Protein AF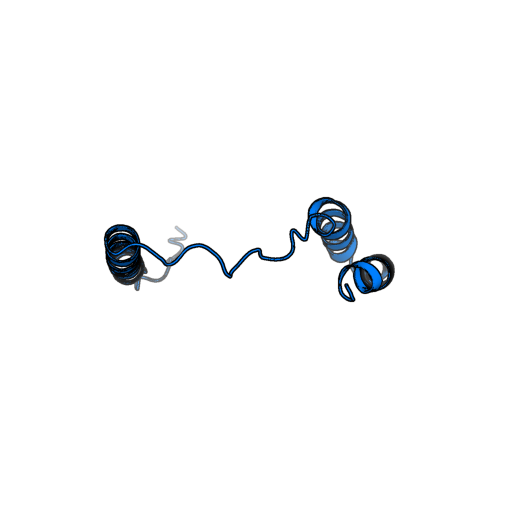-A0A2N2LRP9-F1 (afdb_monomer_lite)

Secondary structure (DSSP, 8-state):
--HHHHHHHHHHHHHHHTTT-THHHHHHHHHHHHTT------TTS----HHHHHHHHHHHHHHHHHS--S-------

Structure (mmCIF, N/CA/C/O backbone):
data_AF-A0A2N2LRP9-F1
#
_entry.id   AF-A0A2N2LRP9-F1
#
loop_
_atom_site.group_PDB
_atom_site.id
_atom_site.type_symbol
_atom_site.label_atom_id
_atom_site.label_alt_id
_atom_site.label_comp_id
_atom_site.label_asym_id
_atom_site.label_entity_id
_atom_site.label_seq_id
_atom_site.pdbx_PDB_ins_code
_atom_site.Cartn_x
_atom_site.Cartn_y
_atom_site.Cartn_z
_atom_site.occupancy
_atom_site.B_iso_or_equiv
_atom_site.auth_seq_id
_atom_site.auth_comp_id
_atom_site.auth_asym_id
_atom_site.auth_atom_id
_atom_site.pdbx_PDB_model_num
ATOM 1 N N . LYS A 1 1 ? -21.485 -7.942 -1.993 1.00 52.94 1 LYS A N 1
ATOM 2 C CA . LYS A 1 1 ? -21.790 -9.117 -2.867 1.00 52.94 1 LYS A CA 1
ATOM 3 C C . LYS A 1 1 ? -21.125 -9.092 -4.261 1.00 52.94 1 LYS A C 1
ATOM 5 O O . LYS A 1 1 ? -20.641 -10.137 -4.664 1.00 52.94 1 LYS A O 1
ATOM 10 N N . LYS A 1 2 ? -21.051 -7.961 -4.992 1.00 56.56 2 LYS A N 1
ATOM 11 C CA . LYS A 1 2 ? -20.507 -7.916 -6.378 1.00 56.56 2 LYS A CA 1
ATOM 12 C C . LYS A 1 2 ? -18.974 -8.041 -6.508 1.00 56.56 2 LYS A C 1
ATOM 14 O O . LYS A 1 2 ? -18.499 -8.573 -7.500 1.00 56.56 2 LYS A O 1
ATOM 19 N N . ALA A 1 3 ? -18.199 -7.600 -5.513 1.00 58.84 3 ALA A N 1
ATOM 20 C CA . ALA A 1 3 ? -16.729 -7.599 -5.588 1.00 58.84 3 ALA A CA 1
ATOM 21 C C . ALA A 1 3 ? -16.119 -9.012 -5.694 1.00 58.84 3 ALA A C 1
ATOM 23 O O . ALA A 1 3 ? -15.219 -9.240 -6.498 1.00 58.84 3 ALA A O 1
ATOM 24 N N . ALA A 1 4 ? -16.674 -9.984 -4.964 1.00 64.50 4 ALA A N 1
ATOM 25 C CA . ALA A 1 4 ? -16.215 -11.374 -5.003 1.00 64.50 4 ALA A CA 1
ATOM 26 C C . ALA A 1 4 ? -16.402 -12.040 -6.382 1.00 64.50 4 ALA A C 1
ATOM 28 O O . ALA A 1 4 ? -15.655 -12.948 -6.728 1.00 64.50 4 ALA A O 1
ATOM 29 N N . GLN A 1 5 ? -17.366 -11.573 -7.187 1.00 69.38 5 GLN A N 1
ATOM 30 C CA . GLN A 1 5 ? -17.602 -12.074 -8.547 1.00 69.38 5 GLN A CA 1
ATOM 31 C C . GLN A 1 5 ? -16.681 -11.436 -9.594 1.00 69.38 5 GLN A C 1
ATOM 33 O O . GLN A 1 5 ? -16.438 -12.045 -10.631 1.00 69.38 5 GLN A O 1
ATOM 38 N N . LEU A 1 6 ? -16.150 -10.237 -9.334 1.00 78.38 6 LEU A N 1
ATOM 39 C CA . LEU A 1 6 ? -15.243 -9.538 -10.253 1.00 78.38 6 LEU A CA 1
ATOM 40 C C . LEU A 1 6 ? -13.788 -9.993 -10.098 1.00 78.38 6 LEU A C 1
ATOM 42 O O . LEU A 1 6 ? -13.027 -9.946 -11.061 1.00 78.38 6 LEU A O 1
ATOM 46 N N . LEU A 1 7 ? -13.415 -10.482 -8.911 1.00 81.19 7 LEU A N 1
ATOM 47 C CA . LEU A 1 7 ? -12.082 -11.008 -8.617 1.00 81.19 7 LEU A CA 1
ATOM 48 C C . LEU A 1 7 ? -11.567 -12.031 -9.659 1.00 81.19 7 LEU A C 1
ATOM 50 O O . LEU A 1 7 ? -10.463 -11.826 -10.162 1.00 81.19 7 LEU A O 1
ATOM 54 N N . PRO A 1 8 ? -12.313 -13.093 -10.045 1.00 84.12 8 PRO A N 1
ATOM 55 C CA . PRO A 1 8 ? -11.823 -14.051 -11.040 1.00 84.12 8 PRO A CA 1
ATOM 56 C C . PRO A 1 8 ? -11.596 -13.419 -12.420 1.00 84.12 8 PRO A C 1
ATOM 58 O O . PRO A 1 8 ? -10.635 -13.773 -13.097 1.00 84.12 8 PRO A O 1
ATOM 61 N N . PHE A 1 9 ? -12.428 -12.453 -12.820 1.00 88.69 9 PHE A N 1
ATOM 62 C CA . PHE A 1 9 ? -12.263 -11.739 -14.088 1.00 88.69 9 PHE A CA 1
ATOM 63 C C . PHE A 1 9 ? -11.010 -10.851 -14.077 1.00 88.69 9 PHE A C 1
ATOM 65 O O . PHE A 1 9 ? -10.240 -10.847 -15.035 1.00 88.69 9 PHE A O 1
ATOM 72 N N . ILE A 1 10 ? -10.760 -10.162 -12.960 1.00 86.19 10 ILE A N 1
ATOM 73 C CA . ILE A 1 10 ? -9.563 -9.333 -12.758 1.00 86.19 10 ILE A CA 1
ATOM 74 C C . ILE A 1 10 ? -8.292 -10.193 -12.787 1.00 86.19 10 ILE A C 1
ATOM 76 O O . ILE A 1 10 ? -7.322 -9.831 -13.446 1.00 86.19 10 ILE A O 1
ATOM 80 N N . ILE A 1 11 ? -8.299 -11.353 -12.123 1.00 87.94 11 ILE A N 1
ATOM 81 C CA . ILE A 1 11 ? -7.153 -12.275 -12.112 1.00 87.94 11 ILE A CA 1
ATOM 82 C C . ILE A 1 11 ? -6.889 -12.836 -13.517 1.00 87.94 11 ILE A C 1
ATOM 84 O O . ILE A 1 11 ? -5.735 -12.889 -13.936 1.00 87.94 11 ILE A O 1
ATOM 88 N N . ALA A 1 12 ? -7.935 -13.201 -14.266 1.00 90.50 12 ALA A N 1
ATOM 89 C CA . ALA A 1 12 ? -7.793 -13.676 -15.643 1.00 90.50 12 ALA A CA 1
ATOM 90 C C . ALA A 1 12 ? -7.211 -12.596 -16.574 1.00 90.50 12 ALA A C 1
ATOM 92 O O . ALA A 1 12 ? -6.313 -12.883 -17.366 1.00 90.50 12 ALA A O 1
ATOM 93 N N . ALA A 1 13 ? -7.663 -11.345 -16.439 1.00 92.25 13 ALA A N 1
ATOM 94 C CA . ALA A 1 13 ? -7.123 -10.219 -17.197 1.00 92.25 13 ALA A CA 1
ATOM 95 C C . ALA A 1 13 ? -5.648 -9.940 -16.851 1.00 92.25 13 ALA A C 1
ATOM 97 O O . ALA A 1 13 ? -4.830 -9.756 -17.751 1.00 92.25 13 ALA A O 1
ATOM 98 N N . LEU A 1 14 ? -5.285 -9.968 -15.563 1.00 89.56 14 LEU A N 1
ATOM 99 C CA . LEU A 1 14 ? -3.901 -9.779 -15.110 1.00 89.56 14 LEU A CA 1
ATOM 100 C C . LEU A 1 14 ? -2.973 -10.902 -15.581 1.00 89.56 14 LEU A C 1
ATOM 102 O O . LEU A 1 14 ? -1.860 -10.628 -16.021 1.00 89.56 14 LEU A O 1
ATOM 106 N N . ALA A 1 15 ? -3.431 -12.154 -15.545 1.00 89.56 15 ALA A N 1
ATOM 107 C CA . ALA A 1 15 ? -2.665 -13.280 -16.074 1.00 89.56 15 ALA A CA 1
ATOM 108 C C . ALA A 1 15 ? -2.428 -13.139 -17.589 1.00 89.56 15 ALA A C 1
ATOM 110 O O . ALA A 1 15 ? -1.321 -13.385 -18.062 1.00 89.56 15 ALA A O 1
ATOM 111 N N . GLY A 1 16 ? -3.429 -12.661 -18.338 1.00 91.69 16 GLY A N 1
ATOM 112 C CA . GLY A 1 16 ? -3.286 -12.325 -19.758 1.00 91.69 16 GLY A CA 1
ATOM 113 C C . GLY A 1 16 ? -2.271 -11.202 -20.012 1.00 91.69 16 GLY A C 1
ATOM 114 O O . GLY A 1 16 ? -1.436 -11.299 -20.910 1.00 91.69 16 GLY A O 1
ATOM 115 N N . LEU A 1 17 ? -2.275 -10.160 -19.179 1.00 90.88 17 LEU A N 1
ATOM 116 C CA . LEU A 1 17 ? -1.270 -9.093 -19.240 1.00 90.88 17 LEU A CA 1
ATOM 117 C C . LEU A 1 17 ? 0.139 -9.584 -18.866 1.00 90.88 17 LEU A C 1
ATOM 119 O O . LEU A 1 17 ? 1.125 -9.005 -19.319 1.00 90.88 17 LEU A O 1
ATOM 123 N N . GLY A 1 18 ? 0.248 -10.696 -18.135 1.00 89.31 18 GLY A N 1
ATOM 124 C CA . GLY A 1 18 ? 1.500 -11.403 -17.855 1.00 89.31 18 GLY A CA 1
ATOM 125 C C . GLY A 1 18 ? 2.297 -11.800 -19.095 1.00 89.31 18 GLY A C 1
ATOM 126 O O . GLY A 1 18 ? 3.522 -11.902 -19.021 1.00 89.31 18 GLY A O 1
ATOM 127 N N . PHE A 1 19 ? 1.634 -11.974 -20.239 1.00 91.19 19 PHE A N 1
ATOM 128 C CA . PHE A 1 19 ? 2.310 -12.229 -21.512 1.00 91.19 19 PHE A CA 1
ATOM 129 C C . PHE A 1 19 ? 2.930 -10.964 -22.127 1.00 91.19 19 PHE A C 1
ATOM 131 O O . PHE A 1 19 ? 3.866 -11.076 -22.914 1.00 91.19 19 PHE A O 1
ATOM 138 N N . LEU A 1 20 ? 2.453 -9.768 -21.760 1.00 92.69 20 LEU A N 1
ATOM 139 C CA . LEU A 1 20 ? 3.023 -8.489 -22.202 1.00 92.69 20 LEU A CA 1
ATOM 140 C C . LEU A 1 20 ? 4.172 -8.044 -21.292 1.00 92.69 20 LEU A C 1
ATOM 142 O O . LEU A 1 20 ? 5.139 -7.450 -21.762 1.00 92.69 20 LEU A O 1
ATOM 146 N N . TRP A 1 21 ? 4.067 -8.309 -19.987 1.00 91.19 21 TRP A N 1
ATOM 147 C CA . TRP A 1 21 ? 5.104 -7.966 -19.018 1.00 91.19 21 TRP A CA 1
ATOM 148 C C . TRP A 1 21 ? 5.071 -8.891 -17.800 1.00 91.19 21 TRP A C 1
ATOM 150 O O . TRP A 1 21 ? 4.032 -9.084 -17.167 1.00 91.19 21 TRP A O 1
ATOM 160 N N . SER A 1 22 ? 6.238 -9.416 -17.421 1.00 87.19 22 SER A N 1
ATOM 161 C CA . SER A 1 22 ? 6.383 -10.391 -16.334 1.00 87.19 22 SER A CA 1
ATOM 162 C C . SER A 1 22 ? 5.889 -9.883 -14.973 1.00 87.19 22 SER A C 1
ATOM 164 O O . SER A 1 22 ? 5.436 -10.681 -14.153 1.00 87.19 22 SER A O 1
ATOM 166 N N . GLY A 1 23 ? 5.900 -8.564 -14.746 1.00 90.44 23 GLY A N 1
ATOM 167 C CA . GLY A 1 23 ? 5.407 -7.945 -13.513 1.00 90.44 23 GLY A CA 1
ATOM 168 C C . GLY A 1 23 ? 3.938 -8.260 -13.209 1.00 90.44 23 GLY A C 1
ATOM 169 O O . GLY A 1 23 ? 3.559 -8.356 -12.043 1.00 90.44 23 GLY A O 1
ATOM 170 N N . TRP A 1 24 ? 3.108 -8.507 -14.224 1.00 91.38 24 TRP A N 1
ATOM 171 C CA . TRP A 1 24 ? 1.690 -8.813 -14.016 1.00 91.38 24 TRP A CA 1
ATOM 172 C C . TRP A 1 24 ? 1.441 -10.186 -13.381 1.00 91.38 24 TRP A C 1
ATOM 174 O O . TRP A 1 24 ? 0.462 -10.337 -12.650 1.00 91.38 24 TRP A O 1
ATOM 184 N N . TRP A 1 25 ? 2.345 -11.158 -13.560 1.00 89.50 25 TRP A N 1
ATOM 185 C CA . TRP A 1 25 ? 2.263 -12.451 -12.867 1.00 89.50 25 TRP A CA 1
ATOM 186 C C . TRP A 1 25 ? 2.420 -12.299 -11.352 1.00 89.50 25 TRP A C 1
ATOM 188 O O . TRP A 1 25 ? 1.697 -12.943 -10.589 1.00 89.50 25 TRP A O 1
ATOM 198 N N . LEU A 1 26 ? 3.315 -11.405 -10.915 1.00 92.50 26 LEU A N 1
ATOM 199 C CA . LEU A 1 26 ? 3.503 -11.089 -9.499 1.00 92.50 26 LEU A CA 1
ATOM 200 C C . LEU A 1 26 ? 2.221 -10.486 -8.907 1.00 92.50 26 LEU A C 1
ATOM 202 O O . LEU A 1 26 ? 1.734 -10.947 -7.874 1.00 92.50 26 LEU A O 1
ATOM 206 N N . TRP A 1 27 ? 1.635 -9.503 -9.593 1.00 89.88 27 TRP A N 1
ATOM 207 C CA . TRP A 1 27 ? 0.393 -8.862 -9.157 1.00 89.88 27 TRP A CA 1
ATOM 208 C C . TRP A 1 27 ? -0.795 -9.829 -9.128 1.00 89.88 27 TRP A C 1
ATOM 210 O O . TRP A 1 27 ? -1.558 -9.828 -8.158 1.00 89.88 27 TRP A O 1
ATOM 220 N N . ALA A 1 28 ? -0.927 -10.696 -10.137 1.00 89.56 28 ALA A N 1
ATOM 221 C CA . ALA A 1 28 ? -1.953 -11.736 -10.174 1.00 89.56 28 ALA A CA 1
ATOM 222 C C . ALA A 1 28 ? -1.831 -12.695 -8.979 1.00 89.56 28 ALA A C 1
ATOM 224 O O . ALA A 1 28 ? -2.837 -13.004 -8.339 1.00 89.56 28 ALA A O 1
ATOM 225 N N . GLY A 1 29 ? -0.607 -13.111 -8.633 1.00 91.31 29 GLY A N 1
ATOM 226 C CA . GLY A 1 29 ? -0.338 -13.962 -7.472 1.00 91.31 29 GLY A CA 1
ATOM 227 C C . GLY A 1 29 ? -0.715 -13.299 -6.144 1.00 91.31 29 GLY A C 1
ATOM 228 O O . GLY A 1 29 ? -1.422 -13.900 -5.334 1.00 91.31 29 GLY A O 1
ATOM 229 N N . ILE A 1 30 ? -0.319 -12.039 -5.941 1.00 88.62 30 ILE A N 1
ATOM 230 C CA . ILE A 1 30 ? -0.652 -11.278 -4.724 1.00 88.62 30 ILE A CA 1
ATOM 231 C C . ILE A 1 30 ? -2.173 -11.139 -4.575 1.00 88.62 30 ILE A C 1
ATOM 233 O O . ILE A 1 30 ? -2.727 -11.448 -3.520 1.00 88.62 30 ILE A O 1
ATOM 237 N N . ILE A 1 31 ? -2.877 -10.731 -5.632 1.00 87.44 31 ILE A N 1
ATOM 238 C CA . ILE A 1 31 ? -4.336 -10.548 -5.589 1.00 87.44 31 ILE A CA 1
ATOM 239 C C . ILE A 1 31 ? -5.058 -11.887 -5.405 1.00 87.44 31 ILE A C 1
ATOM 241 O O . ILE A 1 31 ? -6.052 -11.955 -4.686 1.00 87.44 31 ILE A O 1
ATOM 245 N N . PHE A 1 32 ? -4.563 -12.971 -6.000 1.00 87.31 32 PHE A N 1
ATOM 246 C CA . PHE A 1 32 ? -5.143 -14.299 -5.815 1.00 87.31 32 PHE A CA 1
ATOM 247 C C . PHE A 1 32 ? -5.050 -14.787 -4.361 1.00 87.31 32 PHE A C 1
ATOM 249 O O . PHE A 1 32 ? -6.010 -15.387 -3.863 1.00 87.31 32 PHE A O 1
ATOM 256 N N . LEU A 1 33 ? -3.918 -14.526 -3.696 1.00 87.44 33 LEU A N 1
ATOM 257 C CA . LEU A 1 33 ? -3.665 -14.923 -2.309 1.00 87.44 33 LEU A CA 1
ATOM 258 C C . LEU A 1 33 ? -4.411 -14.031 -1.306 1.00 87.44 33 LEU A C 1
ATOM 260 O O . LEU A 1 33 ? -5.079 -14.543 -0.410 1.00 87.44 33 LEU A O 1
ATOM 264 N N . PHE A 1 34 ? -4.339 -12.709 -1.468 1.00 82.94 34 PHE A N 1
ATOM 265 C CA . PHE A 1 34 ? -4.843 -11.746 -0.480 1.00 82.94 34 PHE A CA 1
ATOM 266 C C . PHE A 1 34 ? -6.220 -11.160 -0.821 1.00 82.94 34 PHE A C 1
ATOM 268 O O . PHE A 1 34 ? -6.976 -10.788 0.074 1.00 82.94 34 PHE A O 1
ATOM 275 N N . GLY A 1 35 ? -6.607 -11.125 -2.096 1.00 76.06 35 GLY A N 1
ATOM 276 C CA . GLY A 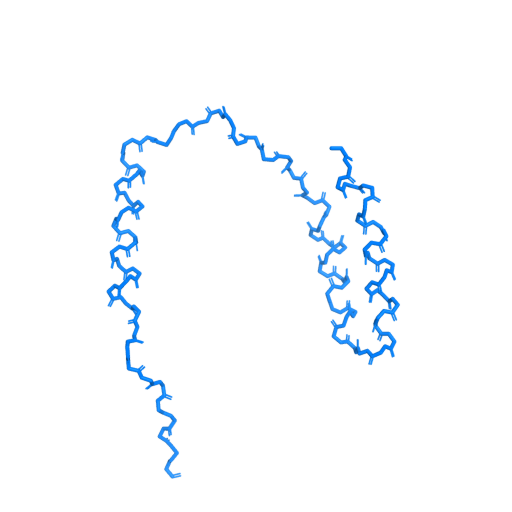1 35 ? -7.862 -10.519 -2.561 1.00 76.06 35 GLY A CA 1
ATOM 277 C C . GLY A 1 35 ? -9.125 -11.313 -2.215 1.00 76.06 35 GLY A C 1
ATOM 278 O O . GLY A 1 35 ? -10.232 -10.845 -2.463 1.00 76.06 35 GLY A O 1
ATOM 279 N N . ARG A 1 36 ? -8.990 -12.510 -1.630 1.00 71.50 36 ARG A N 1
ATOM 280 C CA . ARG A 1 36 ? -10.125 -13.315 -1.144 1.00 71.50 36 ARG A CA 1
ATOM 281 C C . ARG A 1 36 ? -10.589 -12.908 0.255 1.00 71.50 36 ARG A C 1
ATOM 283 O O . ARG A 1 36 ? -11.716 -13.218 0.626 1.00 71.50 36 ARG A O 1
ATOM 290 N N . VAL A 1 37 ? -9.751 -12.198 1.012 1.00 66.62 37 VAL A N 1
ATOM 291 C CA . VAL A 1 37 ? -10.027 -11.771 2.394 1.00 66.62 37 VAL A CA 1
ATOM 292 C C . VAL A 1 37 ? -10.670 -10.382 2.406 1.00 66.62 37 VAL A C 1
ATOM 294 O O . VAL A 1 37 ? -10.311 -9.512 3.194 1.00 66.62 37 VAL A O 1
ATOM 297 N N . TYR A 1 38 ? -11.657 -10.150 1.536 1.00 61.22 38 TYR A N 1
ATOM 298 C CA . TYR A 1 38 ? -12.565 -9.024 1.738 1.00 61.22 38 TYR A CA 1
ATOM 299 C C . TYR A 1 38 ? -13.504 -9.383 2.889 1.00 61.22 38 TYR A C 1
ATOM 301 O O . TYR A 1 38 ? -14.627 -9.844 2.682 1.00 61.22 38 TYR A O 1
ATOM 309 N N . ALA A 1 39 ? -13.027 -9.180 4.117 1.00 56.00 39 ALA A N 1
ATOM 310 C CA . ALA A 1 39 ? -13.928 -8.901 5.216 1.00 56.00 39 ALA A CA 1
ATOM 311 C C . ALA A 1 39 ? -14.672 -7.626 4.816 1.00 56.00 39 ALA A C 1
ATOM 313 O O . ALA A 1 39 ? -14.059 -6.570 4.665 1.00 56.00 39 ALA A O 1
ATOM 314 N N . GLU A 1 40 ? -15.969 -7.748 4.533 1.00 58.81 40 GLU A N 1
ATOM 315 C CA . GLU A 1 40 ? -16.845 -6.590 4.383 1.00 58.81 40 GLU A CA 1
ATOM 316 C C . GLU A 1 40 ? -16.544 -5.660 5.563 1.00 58.81 40 GLU A C 1
ATOM 318 O O . GLU A 1 40 ? -16.589 -6.144 6.702 1.00 58.81 40 GLU A O 1
ATOM 323 N N . PRO A 1 41 ? -16.130 -4.397 5.324 1.00 56.31 41 PRO A N 1
ATOM 324 C CA . PRO A 1 41 ? -15.816 -3.495 6.409 1.00 56.31 41 PRO A CA 1
ATOM 325 C C . PRO A 1 41 ? -17.037 -3.465 7.309 1.00 56.31 41 PRO A C 1
ATOM 327 O O . PRO A 1 41 ? -18.101 -2.978 6.927 1.00 56.31 41 PRO A O 1
ATOM 330 N N . LYS A 1 42 ? -16.907 -4.020 8.513 1.00 53.84 42 LYS A N 1
ATOM 331 C CA . LYS A 1 42 ? -17.917 -3.886 9.559 1.00 53.84 42 LYS A CA 1
ATOM 332 C C . LYS A 1 42 ? -17.781 -2.481 10.159 1.00 53.84 42 LYS A C 1
ATOM 334 O O . LYS A 1 42 ? -17.725 -2.308 11.370 1.00 53.84 42 LYS A O 1
ATOM 339 N N . ASP A 1 43 ? -17.679 -1.487 9.279 1.00 57.06 43 ASP A N 1
ATOM 340 C CA . ASP A 1 43 ? -17.250 -0.108 9.515 1.00 57.06 43 ASP A CA 1
ATOM 341 C C . ASP A 1 43 ? -18.390 0.757 10.059 1.00 57.06 43 ASP A C 1
ATOM 343 O O . ASP A 1 43 ? -18.481 1.952 9.797 1.00 57.06 43 ASP A O 1
ATOM 347 N N . GLN A 1 44 ? -19.307 0.156 10.816 1.00 61.28 44 GLN A N 1
ATOM 348 C CA . GLN A 1 44 ? -20.458 0.878 11.354 1.00 61.28 44 GLN A CA 1
ATOM 349 C C . GLN A 1 44 ? -20.724 0.660 12.843 1.00 61.28 44 GLN A C 1
ATOM 351 O O . GLN A 1 44 ? -21.802 1.034 13.287 1.00 61.28 44 GLN A O 1
ATOM 356 N N . ILE A 1 45 ? -19.818 0.077 13.645 1.00 57.66 45 ILE A N 1
ATOM 357 C CA . ILE A 1 45 ? -20.194 -0.256 15.042 1.00 57.66 45 ILE A CA 1
ATOM 358 C C . ILE A 1 45 ? -19.244 0.253 16.138 1.00 57.66 45 ILE A C 1
ATOM 360 O O . ILE A 1 45 ? -19.589 0.139 17.308 1.00 57.66 45 ILE 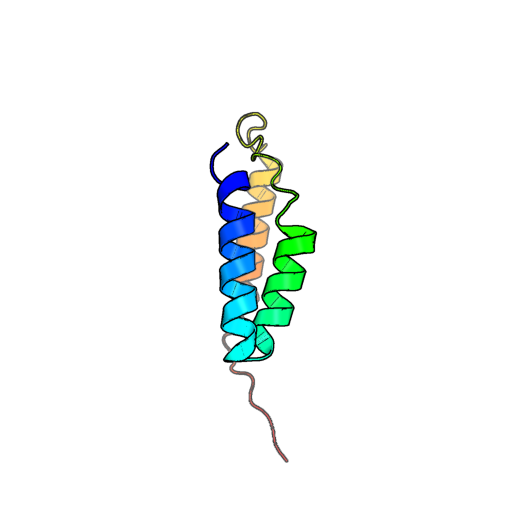A O 1
ATOM 364 N N . THR A 1 46 ? -18.125 0.917 15.835 1.00 64.75 46 THR A N 1
ATOM 365 C CA . THR A 1 46 ? -17.334 1.531 16.920 1.00 64.75 46 THR A CA 1
ATOM 366 C C . THR A 1 46 ? -16.982 2.971 16.606 1.00 64.75 46 THR A C 1
ATOM 368 O O . THR A 1 46 ? -16.104 3.251 15.792 1.00 64.75 46 THR A O 1
ATOM 371 N N . GLU A 1 47 ? -17.681 3.891 17.269 1.00 72.88 47 GLU A N 1
ATOM 372 C CA . GLU A 1 47 ? -17.296 5.296 17.291 1.00 72.88 47 GLU A CA 1
ATOM 373 C C . GLU A 1 47 ? -15.864 5.428 17.819 1.00 72.88 47 GLU A C 1
ATOM 375 O O . GLU A 1 47 ? -15.432 4.726 18.736 1.00 72.88 47 GLU A O 1
ATOM 380 N N . LEU A 1 48 ? -15.091 6.316 17.201 1.00 69.94 48 LEU A N 1
ATOM 381 C CA . LEU A 1 48 ? -13.704 6.515 17.578 1.00 69.94 48 LEU A CA 1
ATOM 382 C C . LEU A 1 48 ? -13.642 7.283 18.905 1.00 69.94 48 LEU A C 1
ATOM 384 O O . LEU A 1 48 ? -13.840 8.499 18.932 1.00 69.94 48 LEU A O 1
ATOM 388 N N . ASP A 1 49 ? -13.346 6.572 19.996 1.00 79.44 49 ASP A N 1
ATOM 389 C CA . ASP A 1 49 ? -13.203 7.160 21.331 1.00 79.44 49 ASP A CA 1
ATOM 390 C C . ASP A 1 49 ? -12.270 8.386 21.327 1.00 79.44 49 ASP A C 1
ATOM 392 O O . ASP A 1 49 ? -11.217 8.400 20.679 1.00 79.44 49 ASP A O 1
ATOM 396 N N . ARG A 1 50 ? -12.613 9.410 22.121 1.00 84.19 50 ARG A N 1
ATOM 397 C CA . ARG A 1 50 ? -11.829 10.654 22.291 1.00 84.19 50 ARG A CA 1
ATOM 398 C C . ARG A 1 50 ? -10.303 10.448 22.436 1.00 84.19 50 ARG A C 1
ATOM 400 O O . ARG A 1 50 ? -9.573 11.160 21.744 1.00 84.19 50 ARG A O 1
ATOM 407 N N . PRO A 1 51 ? -9.781 9.496 23.243 1.00 87.00 51 PRO A N 1
ATOM 408 C CA . PRO A 1 51 ? -8.338 9.232 23.321 1.00 87.00 51 PRO A CA 1
ATOM 409 C C . PRO A 1 51 ? -7.719 8.754 22.000 1.00 87.00 51 PRO A C 1
ATOM 411 O O . PRO A 1 51 ? -6.608 9.156 21.659 1.00 87.00 51 PRO A O 1
ATOM 414 N N . ARG A 1 52 ? -8.436 7.941 21.214 1.00 84.94 52 ARG A N 1
ATOM 415 C CA . ARG A 1 52 ? -7.955 7.447 19.912 1.00 84.94 52 ARG A CA 1
ATOM 416 C C . ARG A 1 52 ? -7.888 8.577 18.887 1.00 84.94 52 ARG A C 1
ATOM 418 O O . ARG A 1 52 ? -6.934 8.656 18.117 1.00 84.94 52 ARG A O 1
ATOM 425 N N . LYS A 1 53 ? -8.857 9.495 18.925 1.00 86.38 53 LYS A N 1
ATOM 426 C CA . LYS A 1 53 ? -8.854 10.707 18.093 1.00 86.38 53 LYS A CA 1
ATOM 427 C C . LYS A 1 53 ? -7.667 11.624 18.418 1.00 86.38 53 LYS A C 1
ATOM 429 O O . LYS A 1 53 ? -7.049 12.161 17.503 1.00 86.38 53 LYS A O 1
ATOM 434 N N . PHE A 1 54 ? -7.312 11.759 19.698 1.00 93.44 54 PHE A N 1
ATOM 435 C CA . PHE A 1 54 ? -6.144 12.534 20.127 1.00 93.44 54 PHE A CA 1
ATOM 436 C C . PHE A 1 54 ? -4.821 11.910 19.659 1.00 93.44 54 PHE A C 1
ATOM 438 O O . PHE A 1 54 ? -3.969 12.617 19.123 1.00 93.44 54 PHE A O 1
ATOM 445 N N . LEU A 1 55 ? -4.683 10.583 19.761 1.00 93.44 55 LEU A N 1
ATOM 446 C CA . LEU A 1 55 ? -3.532 9.863 19.204 1.00 93.44 55 LEU A CA 1
ATOM 447 C C . LEU A 1 55 ? -3.402 10.062 17.689 1.00 93.44 55 LEU A C 1
ATOM 449 O O . LEU A 1 55 ? -2.296 10.266 17.197 1.00 93.44 55 LEU A O 1
ATOM 453 N N . GLY A 1 56 ? -4.521 10.066 16.957 1.00 91.25 56 GLY A N 1
ATOM 454 C CA . GLY A 1 56 ? -4.527 10.361 15.522 1.00 91.25 56 GLY A CA 1
ATOM 455 C C . GLY A 1 56 ? -4.012 11.767 15.197 1.00 91.25 56 GLY A C 1
ATOM 456 O O . GLY A 1 56 ? -3.226 11.932 14.267 1.00 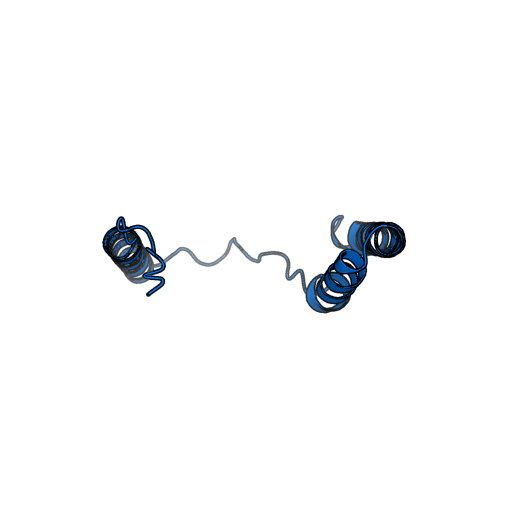91.25 56 GLY A O 1
ATOM 457 N N . ILE A 1 57 ? -4.391 12.772 15.993 1.00 94.38 57 ILE A N 1
ATOM 458 C CA . ILE A 1 57 ? -3.884 14.145 15.841 1.00 94.38 57 ILE A CA 1
ATOM 459 C C . ILE A 1 57 ? -2.374 14.204 16.119 1.00 94.38 57 ILE A C 1
ATOM 461 O O . ILE A 1 57 ? -1.640 14.798 15.332 1.00 94.38 57 ILE A O 1
ATOM 465 N N . ILE A 1 58 ? -1.891 13.556 17.186 1.00 95.75 58 ILE A N 1
ATOM 466 C CA . ILE A 1 58 ? -0.451 13.482 17.488 1.00 95.75 58 ILE A CA 1
ATOM 467 C C . ILE A 1 58 ? 0.314 12.818 16.338 1.00 95.75 58 ILE A C 1
ATOM 469 O O . ILE A 1 58 ? 1.334 13.343 15.896 1.00 95.75 58 ILE A O 1
ATOM 473 N N . ALA A 1 59 ? -0.186 11.692 15.827 1.00 94.12 59 ALA A N 1
ATOM 474 C CA . ALA A 1 59 ? 0.437 10.980 14.717 1.00 94.12 59 ALA A CA 1
ATOM 475 C C . ALA A 1 59 ? 0.514 11.846 13.450 1.00 94.12 59 ALA A C 1
ATOM 477 O O . ALA A 1 59 ? 1.546 11.855 12.781 1.00 94.12 59 ALA A O 1
ATOM 478 N N . LEU A 1 60 ? -0.535 12.621 13.151 1.00 93.56 60 LEU A N 1
ATOM 479 C CA . LEU A 1 60 ? -0.542 13.555 12.024 1.00 93.56 60 LEU A CA 1
ATOM 480 C C . LEU A 1 60 ? 0.498 14.672 12.194 1.00 93.56 60 LEU A C 1
ATOM 482 O O . LEU A 1 60 ? 1.196 15.005 11.238 1.00 93.56 60 LEU A O 1
ATOM 486 N N . ILE A 1 61 ? 0.641 15.219 13.405 1.00 94.81 61 ILE A N 1
ATOM 487 C CA . ILE A 1 61 ? 1.668 16.226 13.712 1.00 94.81 61 ILE A CA 1
ATOM 488 C C . ILE A 1 61 ? 3.068 15.641 13.508 1.00 94.81 61 ILE A C 1
ATOM 490 O O . ILE A 1 61 ? 3.893 16.265 12.846 1.00 94.81 61 ILE A O 1
ATOM 494 N N . ILE A 1 62 ? 3.332 14.438 14.029 1.00 93.06 62 ILE A N 1
ATOM 495 C CA . ILE A 1 62 ? 4.626 13.759 13.865 1.00 93.06 62 ILE A CA 1
ATOM 496 C C . ILE A 1 62 ? 4.909 13.494 12.386 1.00 93.06 62 ILE A C 1
ATOM 498 O O . ILE A 1 62 ? 6.018 13.750 11.925 1.00 93.06 62 ILE A O 1
ATOM 502 N N . PHE A 1 63 ? 3.921 13.015 11.630 1.00 91.06 63 PHE A N 1
ATOM 503 C CA . PHE A 1 63 ? 4.058 12.773 10.196 1.00 91.06 63 PHE A CA 1
ATOM 504 C C . PHE A 1 63 ? 4.463 14.044 9.445 1.00 91.06 63 PHE A C 1
ATOM 506 O O . PHE A 1 63 ? 5.444 14.029 8.709 1.00 91.06 63 PHE A O 1
ATOM 513 N N . LEU A 1 64 ? 3.765 15.159 9.677 1.00 90.88 64 LEU A N 1
ATOM 514 C CA . LEU A 1 64 ? 4.089 16.435 9.036 1.00 90.88 64 LEU A CA 1
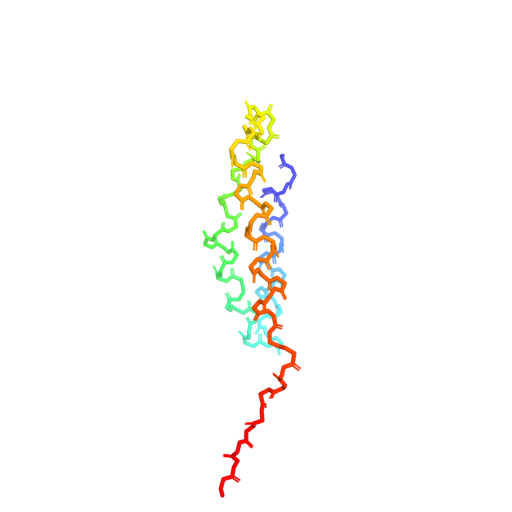ATOM 515 C C . LEU A 1 64 ? 5.450 16.982 9.487 1.00 90.88 64 LEU A C 1
ATOM 517 O O . LEU A 1 64 ? 6.182 17.535 8.673 1.00 90.88 64 LEU A O 1
ATOM 521 N N . ALA A 1 65 ? 5.809 16.801 10.759 1.00 88.00 65 ALA A N 1
ATOM 522 C CA . ALA A 1 65 ? 7.093 17.239 11.303 1.00 88.00 65 ALA A CA 1
ATOM 523 C C . ALA A 1 65 ? 8.284 16.403 10.801 1.00 88.00 65 ALA A C 1
ATOM 525 O O . ALA A 1 65 ? 9.390 16.922 10.675 1.00 88.00 65 ALA A O 1
ATOM 526 N N . THR A 1 66 ? 8.075 15.113 10.531 1.00 84.44 66 THR A N 1
ATOM 527 C CA . THR A 1 66 ? 9.116 14.184 10.049 1.00 84.44 66 THR A CA 1
ATOM 528 C C . THR A 1 66 ? 9.165 14.066 8.535 1.00 84.44 66 THR A C 1
ATOM 530 O O . THR A 1 66 ? 10.081 13.432 8.010 1.00 84.44 66 THR A O 1
ATOM 533 N N . PHE A 1 67 ? 8.219 14.679 7.823 1.00 82.56 67 PHE A N 1
ATOM 534 C CA . PHE A 1 67 ? 8.266 14.785 6.376 1.00 82.56 67 PHE A CA 1
ATOM 535 C C . PHE A 1 67 ? 9.499 15.612 5.989 1.00 82.56 67 PHE A C 1
ATOM 537 O O . PHE A 1 67 ? 9.474 16.841 5.974 1.00 82.56 67 PHE A O 1
ATOM 544 N N . SER A 1 68 ? 10.614 14.915 5.756 1.00 73.19 68 SER A N 1
ATOM 545 C CA . SER A 1 68 ? 11.902 15.505 5.407 1.00 73.19 68 SER A CA 1
ATOM 546 C C . SER A 1 68 ? 11.731 16.364 4.161 1.00 73.19 68 SER A C 1
ATOM 548 O O . SER A 1 68 ? 11.565 15.850 3.057 1.00 73.19 68 SER A O 1
ATOM 550 N N . THR A 1 69 ? 11.790 17.683 4.337 1.00 65.00 69 THR A N 1
ATOM 551 C CA . THR A 1 69 ? 11.864 18.655 3.237 1.00 65.00 69 THR A CA 1
ATOM 552 C C . THR A 1 69 ? 13.234 18.652 2.561 1.00 65.00 69 THR A C 1
ATOM 554 O O . THR A 1 69 ? 13.416 19.309 1.538 1.00 65.00 69 THR A O 1
ATOM 557 N N . VAL A 1 70 ? 14.205 17.917 3.114 1.00 70.06 70 VAL A N 1
ATOM 558 C CA . VAL A 1 70 ? 15.549 17.806 2.558 1.00 70.06 70 VAL A CA 1
ATOM 559 C C . VAL A 1 70 ? 15.556 16.704 1.495 1.00 70.06 70 VAL A C 1
ATOM 561 O O . VAL A 1 70 ? 15.237 15.553 1.819 1.00 70.06 70 VAL A O 1
ATOM 564 N N . PRO A 1 71 ? 15.902 17.027 0.235 1.00 70.25 71 PRO A N 1
ATOM 565 C CA . PRO A 1 71 ? 16.036 16.028 -0.812 1.00 70.25 71 PRO A CA 1
ATOM 566 C C . PRO A 1 71 ? 17.157 15.054 -0.448 1.00 70.25 71 PRO A C 1
ATOM 568 O O . PRO A 1 71 ? 18.218 15.466 0.018 1.00 70.25 71 PRO A O 1
ATOM 571 N N . ILE A 1 72 ? 16.925 13.761 -0.681 1.00 69.50 72 ILE A N 1
ATOM 572 C CA . ILE A 1 72 ? 17.961 12.733 -0.569 1.00 69.50 72 ILE A CA 1
ATOM 573 C C . ILE A 1 72 ? 19.001 13.034 -1.650 1.00 69.50 72 ILE A C 1
ATOM 575 O O . ILE A 1 72 ? 18.827 12.677 -2.816 1.00 69.50 72 ILE A O 1
ATOM 579 N N . THR A 1 73 ? 20.065 13.741 -1.282 1.00 71.06 73 THR A N 1
ATOM 580 C CA . THR A 1 73 ? 21.219 13.928 -2.149 1.00 71.06 73 THR A CA 1
ATOM 581 C C . THR A 1 73 ? 22.085 12.681 -2.042 1.00 71.06 73 THR A C 1
ATOM 583 O O . THR A 1 73 ? 22.657 12.369 -0.999 1.00 71.06 73 THR A O 1
ATOM 586 N N . LEU A 1 74 ? 22.163 11.930 -3.140 1.00 69.69 74 LEU A N 1
ATOM 587 C CA . LEU A 1 74 ? 23.213 10.940 -3.335 1.00 69.69 74 LEU A CA 1
ATOM 588 C C . LEU A 1 74 ? 24.536 11.706 -3.387 1.00 69.69 74 LEU A C 1
ATOM 590 O O . LEU A 1 74 ? 24.871 12.299 -4.409 1.00 69.69 74 LEU A O 1
ATOM 594 N N . ILE A 1 75 ? 25.270 11.733 -2.277 1.00 69.69 75 ILE A N 1
ATOM 595 C CA . ILE A 1 75 ? 26.673 12.137 -2.297 1.00 69.69 75 ILE A CA 1
ATOM 596 C C . ILE A 1 75 ? 27.416 10.993 -2.996 1.00 69.69 75 ILE A C 1
ATOM 598 O O . ILE A 1 75 ? 27.823 10.024 -2.359 1.00 69.69 75 ILE A O 1
ATOM 602 N N . SER A 1 76 ? 27.512 11.062 -4.325 1.00 62.38 76 SER A N 1
ATOM 603 C CA . SER A 1 76 ? 28.490 10.281 -5.076 1.00 62.38 76 SER A CA 1
ATOM 604 C C . SER A 1 76 ? 29.841 10.968 -4.905 1.00 62.38 76 SER A C 1
ATOM 606 O O . SER A 1 76 ? 30.010 12.101 -5.361 1.00 62.38 76 SER A O 1
ATOM 608 N N . GLY A 1 77 ? 30.754 10.311 -4.190 1.00 56.47 77 GLY A N 1
ATOM 609 C CA . GLY A 1 77 ? 32.179 10.641 -4.237 1.00 56.47 77 GLY A CA 1
ATOM 610 C C . GLY A 1 77 ? 32.793 10.273 -5.579 1.00 56.47 77 GLY A C 1
ATOM 611 O O . GLY A 1 77 ? 32.217 9.396 -6.264 1.00 56.47 77 GLY A O 1
#

Radius of gyration: 20.86 Å; chains: 1; bounding box: 54×34×46 Å

Foldseek 3Di:
DVQQVCLVVVLVVLVVCCVVPVVSVVVSVVCVVPVVPPPPPPVPPDDQDPVNVVVVVVVVVVCVVPPDPDDPDPPDD

pLDDT: mean 79.7, std 13.06, range [52.94, 95.75]

Sequence (77 aa):
KKAAQLLPFIIAALAGLGFLWSGWWLWAGIIFLFGRVYAEPKDQITELDRPRKF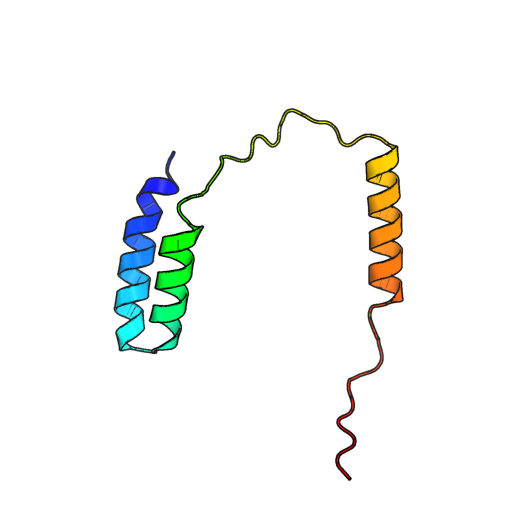LGIIALIIFLATFSTVPITLISG